Protein AF-A0A9X5FDQ2-F1 (afdb_monomer_lite)

Sequence (150 aa):
MSAEQPNRTVTPPPPRRVKPSTIRRDKRETTPAPVRDVEPVVTVPAPTELPAPTPSVASAEVVSTSAAPTKRSTGSKKQPITVQIDADVRERSRAAYEVARFREGVKSYGEFVEQALAREIARIEENYNHGEPLPRVTSSLPSGRPITRG

Foldseek 3Di:
DDDDDDDDDDDDDDDDDDDDDDDDDDDDDDDDDDDDDDDDDDDDDDDDDDDDDDDDDDPPPPPPPLPPPDPPDPDDDDDDDDDDDDPVVVVVLVVVCVVCCVVVVQPDSVSSVVVVVVVVQQVCCVVPVVSDHDDDDPDDDPDPDDPDDD

pLDDT: mean 71.86, std 18.82, range [43.88, 97.94]

InterPro domains:
  IPR040851 ParB-like, C-terminal [PF18064] (89-133)

Secondary structure (DSSP, 8-state):
---PPP----PPPPP--PPP-----------PPP---------------------------------------TT-----------HHHHHHHHHHHHHHHHHT----HHHHHHHHHHHHHHHHHHHHSTTSPPPPP-SPPPPPS-----

Radius of gyration: 31.09 Å; chains: 1; bounding box: 58×92×75 Å

Structure (mmCIF, N/CA/C/O backbone):
data_AF-A0A9X5FDQ2-F1
#
_entry.id   AF-A0A9X5FDQ2-F1
#
loop_
_atom_site.group_PDB
_atom_site.id
_atom_site.type_symbol
_atom_site.label_atom_id
_atom_site.label_alt_id
_atom_site.label_comp_id
_atom_site.label_asym_id
_atom_site.label_entity_id
_atom_site.label_seq_id
_atom_site.pdbx_PDB_ins_code
_atom_site.Cartn_x
_atom_site.Cartn_y
_atom_site.Cartn_z
_atom_site.occupancy
_atom_site.B_iso_or_equiv
_atom_site.auth_seq_id
_atom_site.auth_comp_id
_atom_site.auth_asym_id
_atom_site.auth_atom_id
_atom_site.pdbx_PDB_model_num
ATOM 1 N N . MET A 1 1 ? -8.433 39.862 43.302 1.00 47.38 1 MET A N 1
ATOM 2 C CA . MET A 1 1 ? -7.524 40.100 42.162 1.00 47.38 1 MET A CA 1
ATOM 3 C C . MET A 1 1 ? -8.119 39.405 40.949 1.00 47.38 1 MET A C 1
ATOM 5 O O . MET A 1 1 ? -8.000 38.194 40.832 1.00 47.38 1 MET A O 1
ATOM 9 N N . SER A 1 2 ? -8.864 40.153 40.135 1.00 55.09 2 SER A N 1
ATOM 10 C CA . SER A 1 2 ? -9.531 39.659 38.925 1.00 55.09 2 SER A CA 1
ATOM 11 C C . SER A 1 2 ? -8.532 39.637 37.771 1.00 55.09 2 SER A C 1
ATOM 13 O O . SER A 1 2 ? -7.904 40.657 37.502 1.00 55.09 2 SER A O 1
ATOM 15 N N . ALA A 1 3 ? -8.373 38.496 37.105 1.00 54.41 3 ALA A N 1
ATOM 16 C CA . ALA A 1 3 ? -7.627 38.411 35.855 1.00 54.41 3 ALA A CA 1
ATOM 17 C C . ALA A 1 3 ? -8.623 38.472 34.690 1.00 54.41 3 ALA A C 1
ATOM 19 O O . ALA A 1 3 ? -9.295 37.493 34.371 1.00 54.41 3 ALA A O 1
ATOM 20 N N . GLU A 1 4 ? -8.733 39.659 34.105 1.00 53.97 4 GLU A N 1
ATOM 21 C CA . GLU A 1 4 ? -9.433 39.941 32.857 1.00 53.97 4 GLU A CA 1
ATOM 22 C C . GLU A 1 4 ? -8.637 39.324 31.695 1.00 53.97 4 GLU A C 1
ATOM 24 O O . GLU A 1 4 ? -7.471 39.655 31.481 1.00 53.97 4 GLU A O 1
ATOM 29 N N . GLN A 1 5 ? -9.227 38.368 30.974 1.00 67.50 5 GLN A N 1
ATOM 30 C CA . GLN A 1 5 ? -8.644 37.839 29.739 1.00 67.50 5 GLN A CA 1
ATOM 31 C C . GLN A 1 5 ? -9.150 38.673 28.553 1.00 67.50 5 GLN A C 1
ATOM 33 O O . GLN A 1 5 ? -10.365 38.730 28.350 1.00 67.50 5 GLN A O 1
ATOM 38 N N . PRO A 1 6 ? -8.278 39.298 27.736 1.00 64.50 6 PRO A N 1
ATOM 39 C CA . PRO A 1 6 ? -8.731 40.042 26.573 1.00 64.50 6 PRO A CA 1
ATOM 40 C C . PRO A 1 6 ? -9.154 39.111 25.427 1.00 64.50 6 PRO A C 1
ATOM 42 O O . PRO A 1 6 ? -8.477 38.149 25.057 1.00 64.50 6 PRO A O 1
ATOM 45 N N . ASN A 1 7 ? -10.314 39.468 24.887 1.00 62.78 7 ASN A N 1
ATOM 46 C CA . ASN A 1 7 ? -11.047 38.935 23.746 1.00 62.78 7 ASN A CA 1
ATOM 47 C C . ASN A 1 7 ? -10.153 38.395 22.606 1.00 62.78 7 ASN A C 1
ATOM 49 O O . ASN A 1 7 ? -9.434 39.150 21.949 1.00 62.78 7 ASN A O 1
ATOM 53 N N . ARG A 1 8 ? -10.235 37.089 22.314 1.00 60.47 8 ARG A N 1
ATOM 54 C CA . ARG A 1 8 ? -9.647 36.507 21.097 1.00 60.47 8 ARG A CA 1
ATOM 55 C C . ARG A 1 8 ? -10.586 36.757 19.919 1.00 60.47 8 ARG A C 1
ATOM 57 O O . ARG A 1 8 ? -11.573 36.049 19.748 1.00 60.47 8 ARG A O 1
ATOM 64 N N . THR A 1 9 ? -10.252 37.741 19.091 1.00 61.00 9 THR A N 1
ATOM 65 C CA . THR A 1 9 ? -10.879 37.966 17.783 1.00 61.00 9 THR A CA 1
ATOM 66 C C . THR A 1 9 ? -10.677 36.735 16.896 1.00 61.00 9 THR A C 1
ATOM 68 O O . THR A 1 9 ? -9.565 36.454 16.451 1.00 61.00 9 THR A O 1
ATOM 71 N N . VAL A 1 10 ? -11.748 35.979 16.648 1.00 61.78 10 VAL A N 1
ATOM 72 C CA . VAL A 1 10 ? -11.747 34.851 15.708 1.00 61.78 10 VAL A CA 1
ATOM 73 C C . VAL A 1 10 ? -12.101 35.385 14.323 1.00 61.78 10 VAL A C 1
ATOM 75 O O . VAL A 1 10 ? -13.253 35.715 14.051 1.00 61.78 10 VAL A O 1
ATOM 78 N N . THR A 1 11 ? -11.109 35.478 13.440 1.00 67.81 11 THR A N 1
ATOM 79 C CA . THR A 1 11 ? -11.327 35.789 12.021 1.00 67.81 11 THR A CA 1
ATOM 80 C C . THR A 1 11 ? -12.020 34.601 11.341 1.00 67.81 11 THR A C 1
ATOM 82 O O . THR A 1 11 ? -11.481 33.490 11.392 1.00 67.81 11 THR A O 1
ATOM 85 N N . PRO A 1 12 ? -13.189 34.779 10.698 1.00 72.50 12 PRO A N 1
ATOM 86 C CA . PRO A 1 12 ? -13.852 33.686 9.999 1.00 72.50 12 PRO A CA 1
ATOM 87 C C . PRO A 1 12 ? -13.083 33.292 8.722 1.00 72.50 12 PRO A C 1
ATOM 89 O O . PRO A 1 12 ? -12.514 34.156 8.048 1.00 72.50 12 PRO A O 1
ATOM 92 N N . PRO A 1 13 ? -13.059 31.995 8.359 1.00 68.50 13 PRO A N 1
ATOM 93 C CA . PRO A 1 13 ? -12.433 31.538 7.124 1.00 68.50 13 PRO A CA 1
ATOM 94 C C . PRO A 1 13 ? -13.205 32.029 5.883 1.00 68.50 13 PRO A C 1
ATOM 96 O O . PRO A 1 13 ? -14.426 32.197 5.940 1.00 68.50 13 PRO A O 1
ATOM 99 N N . PRO A 1 14 ? -12.523 32.231 4.740 1.00 69.19 14 PRO A N 1
ATOM 100 C CA . PRO A 1 14 ? -13.163 32.703 3.516 1.00 69.19 14 PRO A CA 1
ATOM 101 C C . PRO A 1 14 ? -14.120 31.652 2.919 1.00 69.19 14 PRO A C 1
ATOM 103 O O . PRO A 1 14 ? -13.898 30.446 3.079 1.00 69.19 14 PRO A O 1
ATOM 106 N N . PRO A 1 15 ? -15.162 32.075 2.177 1.00 69.69 15 PRO A N 1
ATOM 107 C CA . PRO A 1 15 ? -16.115 31.155 1.571 1.00 69.69 15 PRO A CA 1
ATOM 108 C C . PRO A 1 15 ? -15.469 30.310 0.464 1.00 69.69 15 PRO A C 1
ATOM 110 O O . PRO A 1 15 ? -14.730 30.798 -0.396 1.00 69.69 15 PRO A O 1
ATOM 113 N N . ARG A 1 16 ? -15.784 29.011 0.464 1.00 62.22 16 ARG A N 1
ATOM 114 C CA . ARG A 1 16 ? -15.309 28.047 -0.536 1.00 62.22 16 ARG A CA 1
ATOM 115 C C . ARG A 1 16 ? -16.028 28.270 -1.870 1.00 62.22 16 ARG A C 1
ATOM 117 O O . ARG A 1 16 ? -17.230 28.046 -1.984 1.00 62.22 16 ARG A O 1
ATOM 124 N N . ARG A 1 17 ? -15.278 28.659 -2.902 1.00 58.62 17 ARG A N 1
ATOM 125 C CA . ARG A 1 17 ? -15.772 28.791 -4.280 1.00 58.62 17 ARG A CA 1
ATOM 126 C C . ARG A 1 17 ? -15.985 27.404 -4.898 1.00 58.62 17 ARG A C 1
ATOM 128 O O . ARG A 1 17 ? -15.024 26.746 -5.291 1.00 58.62 17 ARG A O 1
ATOM 135 N N . VAL A 1 18 ? -17.233 26.951 -4.988 1.00 60.47 18 VAL A N 1
ATOM 136 C CA . VAL A 1 18 ? -17.615 25.752 -5.754 1.00 60.47 18 VAL A CA 1
ATOM 137 C C . VAL A 1 18 ? -17.695 26.099 -7.242 1.00 60.47 18 VAL A C 1
ATOM 139 O O . VAL A 1 18 ? -18.386 27.037 -7.631 1.00 60.47 18 VAL A O 1
ATOM 142 N N . LYS A 1 19 ? -16.958 25.363 -8.083 1.00 59.41 19 LYS A N 1
ATOM 143 C CA . LYS A 1 19 ? -17.095 25.429 -9.547 1.00 59.41 19 LYS A CA 1
ATOM 144 C C . LYS A 1 19 ? -18.261 24.520 -9.974 1.00 59.41 19 LYS A C 1
ATOM 146 O O . LYS A 1 19 ? -18.361 23.422 -9.427 1.00 59.41 19 LYS A O 1
ATOM 151 N N . PRO A 1 20 ? -19.118 24.927 -10.927 1.00 52.66 20 PRO A N 1
ATOM 152 C CA . PRO A 1 20 ? -20.199 24.076 -11.412 1.00 52.66 20 PRO A CA 1
ATOM 153 C C . PRO A 1 20 ? -19.644 22.878 -12.195 1.00 52.66 20 PRO A C 1
ATOM 155 O O . PRO A 1 20 ? -18.782 23.031 -13.060 1.00 52.66 20 PRO A O 1
ATOM 158 N N . SER A 1 21 ? -20.142 21.686 -11.865 1.00 50.84 21 SER A N 1
ATOM 159 C CA . SER A 1 21 ? -19.858 20.439 -12.577 1.00 50.84 21 SER A CA 1
ATOM 160 C C . SER A 1 21 ? -20.669 20.400 -13.872 1.00 50.84 21 SER A C 1
ATOM 162 O O . SER A 1 21 ? -21.899 20.366 -13.841 1.00 50.84 21 SER A O 1
ATOM 164 N N . THR A 1 22 ? -19.993 20.421 -15.016 1.00 53.69 22 THR A N 1
ATOM 165 C CA . THR A 1 22 ? -20.603 20.179 -16.325 1.00 53.69 22 THR A CA 1
ATOM 166 C C . THR A 1 22 ? -20.736 18.674 -16.545 1.00 53.69 22 THR A C 1
ATOM 168 O O . THR A 1 22 ? -19.839 18.010 -17.059 1.00 53.69 22 THR A O 1
ATOM 171 N N . ILE A 1 23 ? -21.881 18.120 -16.145 1.00 55.88 23 ILE A N 1
ATOM 172 C CA . ILE A 1 23 ? -22.271 16.746 -16.476 1.00 55.88 23 ILE A CA 1
ATOM 173 C C . ILE A 1 23 ? -22.519 16.679 -17.991 1.00 55.88 23 ILE A C 1
ATOM 175 O O . ILE A 1 23 ? -23.523 17.196 -18.481 1.00 55.88 23 ILE A O 1
ATOM 179 N N . ARG A 1 24 ? -21.609 16.041 -18.738 1.00 53.00 24 ARG A N 1
ATOM 180 C CA . ARG A 1 24 ? -21.871 15.591 -20.114 1.00 53.00 24 ARG A CA 1
ATOM 181 C C . ARG A 1 24 ? -22.640 14.275 -20.058 1.00 53.00 24 ARG A C 1
ATOM 183 O O . ARG A 1 24 ? -22.163 13.295 -19.495 1.00 53.00 24 ARG A O 1
ATOM 190 N N . ARG A 1 25 ? -23.848 14.288 -20.617 1.00 57.38 25 ARG A N 1
ATOM 191 C CA . ARG A 1 25 ? -24.742 13.140 -20.762 1.00 57.38 25 ARG A CA 1
ATOM 192 C C . ARG A 1 25 ? -24.752 12.765 -22.248 1.00 57.38 25 ARG A C 1
ATOM 194 O O . ARG A 1 25 ? -25.507 13.344 -23.013 1.00 57.38 25 ARG A O 1
ATOM 201 N N . ASP A 1 26 ? -23.916 11.807 -22.618 1.00 52.78 26 ASP A N 1
ATOM 202 C CA . ASP A 1 26 ? -23.882 11.132 -23.921 1.00 52.78 26 ASP A CA 1
ATOM 203 C C . ASP A 1 26 ? -23.768 9.629 -23.631 1.00 52.78 26 ASP A C 1
ATOM 205 O O . ASP A 1 26 ? -23.054 9.250 -22.709 1.00 52.78 26 ASP A O 1
ATOM 209 N N . LYS A 1 27 ? -24.375 8.675 -24.327 1.00 51.81 27 LYS A N 1
ATOM 210 C CA . LYS A 1 27 ? -25.526 8.582 -25.229 1.00 51.81 27 LYS A CA 1
ATOM 211 C C . LYS A 1 27 ? -25.742 7.057 -25.308 1.00 51.81 27 LYS A C 1
ATOM 213 O O . LYS A 1 27 ? -24.774 6.318 -25.464 1.00 51.81 27 LYS A O 1
ATOM 218 N N . ARG A 1 28 ? -26.961 6.559 -25.082 1.00 52.69 28 ARG A N 1
ATOM 219 C CA . ARG A 1 28 ? -27.301 5.129 -25.232 1.00 52.69 28 ARG A CA 1
ATOM 220 C C . ARG A 1 28 ? -27.462 4.812 -26.725 1.00 52.69 28 ARG A C 1
ATOM 222 O O . ARG A 1 28 ? -28.321 5.417 -27.355 1.00 52.69 28 ARG A O 1
ATOM 229 N N . GLU A 1 29 ? -26.733 3.821 -27.224 1.00 51.81 29 GLU A N 1
ATOM 230 C CA . GLU A 1 29 ? -27.051 3.010 -28.416 1.00 51.81 29 GLU A CA 1
ATOM 231 C C . GLU A 1 29 ? -27.012 1.548 -27.929 1.00 51.81 29 GLU A C 1
ATOM 233 O O .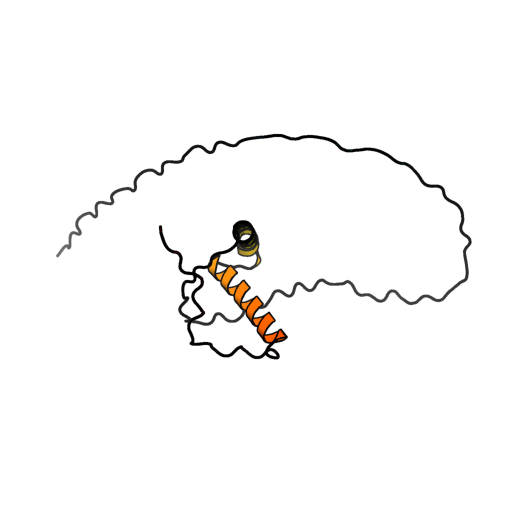 GLU A 1 29 ? -26.029 1.137 -27.323 1.00 51.81 29 GLU A O 1
ATOM 238 N N . THR A 1 30 ? -28.128 0.822 -27.795 1.00 43.88 30 THR A N 1
ATOM 239 C CA . THR A 1 30 ? -28.996 0.187 -28.812 1.00 43.88 30 THR A CA 1
ATOM 240 C C . THR A 1 30 ? -28.264 -0.857 -29.656 1.00 43.88 30 THR A C 1
ATOM 242 O O . THR A 1 30 ? -27.576 -0.506 -30.606 1.00 43.88 30 THR A O 1
ATOM 245 N N . THR A 1 31 ? -28.459 -2.147 -29.335 1.00 54.06 31 THR A N 1
ATOM 246 C CA . THR A 1 31 ? -29.165 -3.154 -30.174 1.00 54.06 31 THR A CA 1
ATOM 247 C C . THR A 1 31 ? -29.014 -4.563 -29.560 1.00 54.06 31 THR A C 1
ATOM 249 O O . THR A 1 31 ? -27.884 -5.003 -29.361 1.00 54.06 31 THR A O 1
ATOM 252 N N . PRO A 1 32 ? -30.106 -5.307 -29.282 1.00 51.91 32 PRO A N 1
ATOM 253 C CA . PRO A 1 32 ? -30.068 -6.754 -29.067 1.00 51.91 32 PRO A CA 1
ATOM 254 C C . PRO A 1 32 ? -30.338 -7.510 -30.383 1.00 51.91 32 PRO A C 1
ATOM 256 O O . PRO A 1 32 ? -31.277 -7.184 -31.107 1.00 51.91 32 PRO A O 1
ATOM 259 N N . ALA A 1 33 ? -29.533 -8.529 -30.690 1.00 52.22 33 ALA A N 1
ATOM 260 C CA . ALA A 1 33 ? -29.790 -9.454 -31.797 1.00 52.22 33 ALA A CA 1
ATOM 261 C C . ALA A 1 33 ? -30.711 -10.611 -31.337 1.00 52.22 33 ALA A C 1
ATOM 263 O O . ALA A 1 33 ? -30.481 -11.142 -30.247 1.00 52.22 33 ALA A O 1
ATOM 264 N N . PRO A 1 34 ? -31.730 -11.016 -32.124 1.00 55.09 34 PRO A N 1
ATOM 265 C CA . PRO A 1 34 ? -32.627 -12.120 -31.781 1.00 55.09 34 PRO A CA 1
ATOM 266 C C . PRO A 1 34 ? -32.333 -13.443 -32.530 1.00 55.09 34 PRO A C 1
ATOM 268 O O . PRO A 1 34 ? -31.686 -13.450 -33.574 1.00 55.09 34 PRO A O 1
ATOM 271 N N . VAL A 1 35 ? -32.948 -14.507 -31.984 1.00 51.53 35 VAL A N 1
ATOM 272 C CA . VAL A 1 35 ? -33.390 -15.822 -32.527 1.00 51.53 35 VAL A CA 1
ATOM 273 C C . VAL A 1 35 ? -32.400 -16.925 -32.940 1.00 51.53 35 VAL A C 1
ATOM 275 O O . VAL A 1 35 ? -31.609 -16.770 -33.866 1.00 51.53 35 VAL A O 1
ATOM 278 N N . ARG A 1 36 ? -32.596 -18.109 -32.320 1.00 52.28 36 ARG A N 1
ATOM 279 C CA . ARG A 1 36 ? -32.900 -19.428 -32.946 1.00 52.28 36 ARG A CA 1
ATOM 280 C C . ARG A 1 36 ? -33.047 -20.494 -31.839 1.00 52.28 36 ARG A C 1
ATOM 282 O O . ARG A 1 36 ? -32.092 -20.732 -31.113 1.00 52.28 36 ARG A O 1
ATOM 289 N N . ASP A 1 37 ? -34.261 -20.878 -31.441 1.00 47.41 37 ASP A N 1
ATOM 290 C CA . ASP A 1 37 ? -35.154 -21.931 -31.986 1.00 47.41 37 ASP A CA 1
ATOM 291 C C . ASP A 1 37 ? -34.693 -23.391 -31.749 1.00 47.41 37 ASP A C 1
ATOM 293 O O . ASP A 1 37 ? -33.795 -23.889 -32.417 1.00 47.41 37 ASP A O 1
ATOM 297 N N . VAL A 1 38 ? -35.366 -23.999 -30.757 1.00 49.75 38 VAL A N 1
ATOM 298 C CA . VAL A 1 38 ? -35.961 -25.353 -30.600 1.00 49.75 38 VAL A CA 1
ATOM 299 C C . VAL A 1 38 ? -35.237 -26.645 -31.033 1.00 49.75 38 VAL A C 1
ATOM 301 O O . VAL A 1 38 ? -34.775 -26.810 -32.156 1.00 49.75 38 VAL A O 1
ATOM 304 N N . GLU A 1 39 ? -35.282 -27.601 -30.095 1.00 54.31 39 GLU A N 1
ATOM 305 C CA . GLU A 1 39 ? -34.887 -29.021 -30.125 1.00 54.31 39 GLU A CA 1
ATOM 306 C C . GLU A 1 39 ? -35.625 -29.886 -31.172 1.00 54.31 39 GLU A C 1
ATOM 308 O O . GLU A 1 39 ? -36.679 -29.497 -31.684 1.00 54.31 39 GLU A O 1
ATOM 313 N N . PRO A 1 40 ? -35.163 -31.138 -31.382 1.00 58.16 40 PRO A N 1
ATOM 314 C CA . PRO A 1 40 ? -36.097 -32.228 -31.084 1.00 58.16 40 PRO A CA 1
ATOM 315 C C . PRO A 1 40 ? -35.530 -33.418 -30.279 1.00 58.16 40 PRO A C 1
ATOM 317 O O . PRO A 1 40 ? -34.394 -33.858 -30.440 1.00 58.16 40 PRO A O 1
ATOM 320 N N . VAL A 1 41 ? -36.442 -33.928 -29.447 1.00 52.78 41 VAL A N 1
ATOM 321 C CA . VAL A 1 41 ? -36.529 -35.172 -28.652 1.00 52.78 41 VAL A CA 1
ATOM 322 C C . VAL A 1 41 ? -36.269 -36.469 -29.444 1.00 52.78 41 VAL A C 1
ATOM 324 O O . VAL A 1 41 ? -36.417 -36.459 -30.662 1.00 52.78 41 VAL A O 1
ATOM 327 N N . VAL A 1 42 ? -35.982 -37.568 -28.701 1.00 52.03 42 VAL A N 1
ATOM 328 C CA . VAL A 1 42 ? -36.180 -39.039 -28.944 1.00 52.03 42 VAL A CA 1
ATOM 329 C C . VAL A 1 42 ? -34.873 -39.776 -28.549 1.00 52.03 42 VAL A C 1
ATOM 331 O O . VAL A 1 42 ? -33.828 -39.448 -29.085 1.00 52.03 42 VAL A O 1
ATOM 334 N N .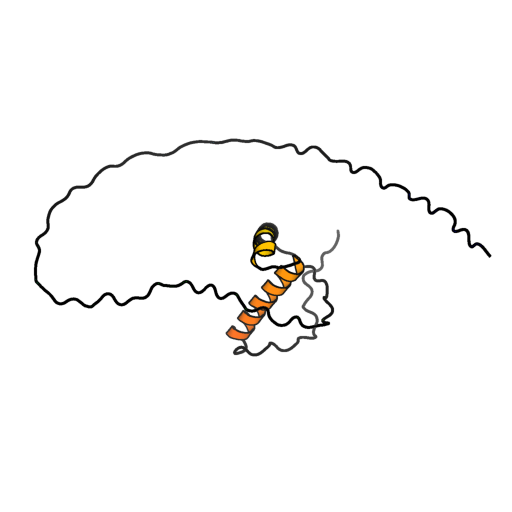 THR A 1 43 ? -34.753 -40.772 -27.657 1.00 48.09 43 THR A N 1
ATOM 335 C CA . THR A 1 43 ? -35.672 -41.632 -26.889 1.00 48.09 43 THR A CA 1
ATOM 336 C C . THR A 1 43 ? -34.878 -42.372 -25.792 1.00 48.09 43 THR A C 1
ATOM 338 O O . THR A 1 43 ? -33.710 -42.704 -25.979 1.00 48.09 43 THR A O 1
ATOM 341 N N . VAL A 1 44 ? -35.529 -42.647 -24.657 1.00 57.81 44 VAL A N 1
ATOM 342 C CA . VAL A 1 44 ? -35.052 -43.459 -23.516 1.00 57.81 44 VAL A CA 1
ATOM 343 C C . VAL A 1 44 ? -35.312 -44.953 -23.792 1.00 57.81 44 VAL A C 1
ATOM 345 O O . VAL A 1 44 ? -36.332 -45.275 -24.402 1.00 57.81 44 VAL A O 1
ATOM 348 N N . PRO A 1 45 ? -34.480 -45.881 -23.283 1.00 53.69 45 PRO A N 1
ATOM 349 C CA . PRO A 1 45 ? -35.073 -46.855 -22.361 1.00 53.69 45 PRO A CA 1
ATOM 350 C C . PRO A 1 45 ? -34.237 -47.076 -21.087 1.00 53.69 45 PRO A C 1
ATOM 352 O O . PRO A 1 45 ? -33.024 -47.260 -21.120 1.00 53.69 45 PRO A O 1
ATOM 355 N N . ALA A 1 46 ? -34.942 -47.064 -19.956 1.00 51.53 46 ALA A N 1
ATOM 356 C CA . ALA A 1 46 ? -34.547 -47.618 -18.658 1.00 51.53 46 ALA A CA 1
ATOM 357 C C . ALA A 1 46 ? -35.043 -49.089 -18.572 1.00 51.53 46 ALA A C 1
ATOM 359 O O . ALA A 1 46 ? -35.765 -49.492 -19.488 1.00 51.53 46 ALA A O 1
ATOM 360 N N . PRO A 1 47 ? -34.821 -49.888 -17.500 1.00 56.03 47 PRO A N 1
ATOM 361 C CA . PRO A 1 47 ? -33.958 -49.730 -16.320 1.00 56.03 47 PRO A CA 1
ATOM 362 C C . PRO A 1 47 ? -33.077 -50.983 -16.030 1.00 56.03 47 PRO A C 1
ATOM 364 O O . PRO A 1 47 ? -33.386 -52.104 -16.426 1.00 56.03 47 PRO A O 1
ATOM 367 N N . THR A 1 48 ? -32.004 -50.846 -15.250 1.00 51.91 48 THR A N 1
ATOM 368 C CA . THR A 1 48 ? -31.470 -51.963 -14.444 1.00 51.91 48 THR A CA 1
ATOM 369 C C . THR A 1 48 ? -31.151 -51.437 -13.051 1.00 51.91 48 THR A C 1
ATOM 371 O O . THR A 1 48 ? -30.633 -50.336 -12.879 1.00 51.91 48 THR A O 1
ATOM 374 N N . GLU A 1 49 ? -31.596 -52.208 -12.075 1.00 52.12 49 GLU A N 1
ATOM 375 C CA . GLU A 1 49 ? -31.922 -51.847 -10.704 1.00 52.12 49 GLU A CA 1
ATOM 376 C C . GLU A 1 49 ? -30.735 -52.073 -9.741 1.00 52.12 49 GLU A C 1
ATOM 378 O O . GLU A 1 49 ? -30.208 -53.177 -9.693 1.00 52.12 49 GLU A O 1
ATOM 383 N N . LEU A 1 50 ? -30.388 -51.016 -8.980 1.00 53.56 50 LEU A N 1
ATOM 384 C CA . LEU A 1 50 ? -29.748 -50.926 -7.639 1.00 53.56 50 LEU A CA 1
ATOM 385 C C . LEU A 1 50 ? -28.359 -51.575 -7.349 1.00 53.56 50 LEU A C 1
ATOM 387 O O . LEU A 1 50 ? -28.000 -52.572 -7.962 1.00 53.56 50 LEU A O 1
ATOM 391 N N . PRO A 1 51 ? -27.557 -51.049 -6.378 1.00 52.81 51 PRO A N 1
ATOM 392 C CA . PRO A 1 51 ? -27.961 -50.257 -5.209 1.00 52.81 51 PRO A CA 1
ATOM 393 C C . PRO A 1 51 ? -27.349 -48.851 -5.089 1.00 52.81 51 PRO A C 1
ATOM 395 O O . PRO A 1 51 ? -26.294 -48.523 -5.626 1.00 52.81 51 PRO A O 1
ATOM 398 N N . ALA A 1 52 ? -28.058 -48.023 -4.323 1.00 61.31 52 ALA A N 1
ATOM 399 C CA . ALA A 1 52 ? -27.711 -46.657 -3.968 1.00 61.31 52 ALA A CA 1
ATOM 400 C C . ALA A 1 52 ? -26.433 -46.561 -3.114 1.00 61.31 52 ALA A C 1
ATOM 402 O O . ALA A 1 52 ? -26.356 -47.207 -2.067 1.00 61.31 52 ALA A O 1
ATOM 403 N N . PRO A 1 53 ? -25.500 -45.652 -3.442 1.00 55.72 53 PRO A N 1
ATOM 404 C CA . PRO A 1 53 ? -24.717 -44.970 -2.434 1.00 55.72 53 PRO A CA 1
ATOM 405 C C . PRO A 1 53 ? -25.486 -43.727 -1.962 1.00 55.72 53 PRO A C 1
ATOM 407 O O . PRO A 1 53 ? -25.795 -42.806 -2.715 1.00 55.72 53 PRO A O 1
ATOM 410 N N . THR A 1 54 ? -25.822 -43.770 -0.680 1.00 57.66 54 THR A N 1
ATOM 411 C CA . THR A 1 54 ? -26.223 -42.685 0.224 1.00 57.66 54 THR A CA 1
ATOM 412 C C . THR A 1 54 ? -25.757 -41.269 -0.171 1.00 57.66 54 THR A C 1
ATOM 414 O O . THR A 1 54 ? -24.587 -41.100 -0.523 1.00 57.66 54 THR A O 1
ATOM 417 N N . PRO A 1 55 ? -26.598 -40.224 -0.001 1.00 53.62 55 PRO A N 1
ATOM 418 C CA . PRO A 1 55 ? -26.169 -38.834 -0.127 1.00 53.62 55 PRO A CA 1
ATOM 419 C C . PRO A 1 55 ? -25.225 -38.475 1.030 1.00 53.62 55 PRO A C 1
ATOM 421 O O . PRO A 1 55 ? -25.659 -38.162 2.139 1.00 53.62 55 PRO A O 1
ATOM 424 N N . SER A 1 56 ? -23.917 -38.538 0.777 1.00 54.72 56 SER A N 1
ATOM 425 C CA . SER A 1 56 ? -22.913 -38.023 1.704 1.00 54.72 56 SER A CA 1
ATOM 426 C C . SER A 1 56 ? -22.872 -36.505 1.597 1.00 54.72 56 SER A C 1
ATOM 428 O O . SER A 1 56 ? -22.325 -35.928 0.661 1.00 54.72 56 SER A O 1
ATOM 430 N N . VAL A 1 57 ? -23.499 -35.892 2.591 1.00 56.00 57 VAL A N 1
ATOM 431 C CA . VAL A 1 57 ? -23.416 -34.494 2.999 1.00 56.00 57 VAL A CA 1
ATOM 432 C C . VAL A 1 57 ? -22.009 -33.924 2.801 1.00 56.00 57 VAL A C 1
ATOM 434 O O . VAL A 1 57 ? -21.050 -34.430 3.374 1.00 56.00 57 VAL A O 1
ATOM 437 N N . ALA A 1 58 ? -21.908 -32.821 2.067 1.00 52.81 58 ALA A N 1
ATOM 438 C CA . ALA A 1 58 ? -20.944 -31.765 2.355 1.00 52.81 58 ALA A CA 1
ATOM 439 C C . ALA A 1 58 ? -21.443 -30.487 1.683 1.00 52.81 58 ALA A C 1
ATOM 441 O O . ALA A 1 58 ? -21.058 -30.129 0.572 1.00 52.81 58 ALA A O 1
ATOM 442 N N . SER A 1 59 ? -22.361 -29.827 2.387 1.00 51.00 59 SER A N 1
ATOM 443 C CA . SER A 1 59 ? -22.583 -28.396 2.251 1.00 51.00 59 SER A CA 1
ATOM 444 C C . SER A 1 59 ? -21.203 -27.738 2.284 1.00 51.00 59 SER A C 1
ATOM 446 O O . SER A 1 59 ? -20.515 -27.809 3.302 1.00 51.00 59 SER A O 1
ATOM 448 N N .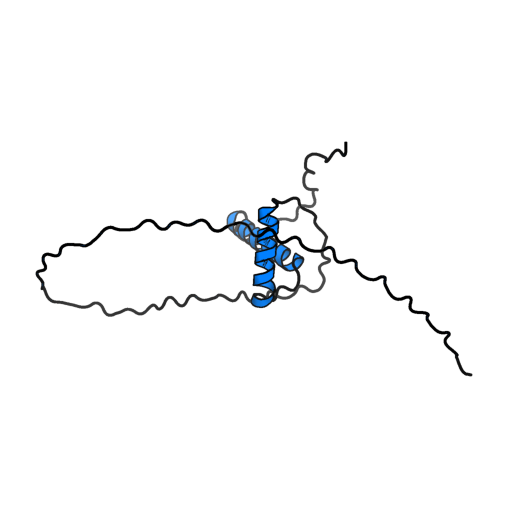 ALA A 1 60 ? -20.753 -27.190 1.156 1.00 53.44 60 ALA A N 1
ATOM 449 C CA . ALA A 1 60 ? -19.565 -26.355 1.118 1.00 53.44 60 ALA A CA 1
ATOM 450 C C . ALA A 1 60 ? -19.926 -25.048 1.827 1.00 53.44 60 ALA A C 1
ATOM 452 O O . ALA A 1 60 ? -20.292 -24.046 1.214 1.00 53.44 60 ALA A O 1
ATOM 453 N N . GLU A 1 61 ? -19.891 -25.109 3.154 1.00 52.72 61 GLU A N 1
ATOM 454 C CA . GLU A 1 61 ? -19.827 -23.959 4.025 1.00 52.72 61 GLU A CA 1
ATOM 455 C C . GLU A 1 61 ? -18.548 -23.227 3.622 1.00 52.72 61 GLU A C 1
ATOM 457 O O . GLU A 1 61 ? -17.431 -23.641 3.929 1.00 52.72 61 GLU A O 1
ATOM 462 N N . VAL A 1 62 ? -18.711 -22.184 2.808 1.00 49.28 62 VAL A N 1
ATOM 463 C CA . VAL A 1 62 ? -17.672 -21.194 2.553 1.00 49.28 62 VAL A CA 1
ATOM 464 C C . VAL A 1 62 ? -17.366 -20.553 3.894 1.00 49.28 62 VAL A C 1
ATOM 466 O O . VAL A 1 62 ? -18.001 -19.584 4.311 1.00 49.28 62 VAL A O 1
ATOM 469 N N . VAL A 1 63 ? -16.408 -21.159 4.590 1.00 44.31 63 VAL A N 1
ATOM 470 C CA . VAL A 1 63 ? -15.795 -20.638 5.798 1.00 44.31 63 VAL A CA 1
ATOM 471 C C . VAL A 1 63 ? -15.188 -19.301 5.401 1.00 44.31 63 VAL A C 1
ATOM 473 O O . VAL A 1 63 ? -14.089 -19.219 4.860 1.00 44.31 63 VAL A O 1
ATOM 476 N N . SER A 1 64 ? -15.950 -18.233 5.624 1.00 52.88 64 SER A N 1
ATOM 477 C CA . SER A 1 64 ? -15.407 -16.891 5.718 1.00 52.88 64 SER A CA 1
ATOM 478 C C . SER A 1 64 ? -14.504 -16.904 6.939 1.00 52.88 64 SER A C 1
ATOM 480 O O . SER A 1 64 ? -14.942 -16.651 8.060 1.00 52.88 64 SER A O 1
ATOM 482 N N . THR A 1 65 ? -13.241 -17.265 6.733 1.00 47.69 65 THR A N 1
ATOM 483 C CA . THR A 1 65 ? -12.170 -17.027 7.687 1.00 47.69 65 THR A CA 1
ATOM 484 C C . THR A 1 65 ? -12.035 -15.518 7.822 1.00 47.69 65 THR A C 1
ATOM 486 O O . THR A 1 65 ? -11.267 -14.851 7.134 1.00 47.69 65 THR A O 1
ATOM 489 N N . SER A 1 66 ? -12.850 -14.964 8.720 1.00 51.00 66 SER A N 1
ATOM 490 C CA . SER A 1 66 ? -12.634 -13.666 9.331 1.00 51.00 66 SER A CA 1
ATOM 491 C C . SER A 1 66 ? -11.248 -13.717 9.961 1.00 51.00 66 SER A C 1
ATOM 493 O O . SER A 1 66 ? -11.079 -14.251 11.058 1.00 51.00 66 SER A O 1
ATOM 495 N N . ALA A 1 67 ? -10.250 -13.226 9.227 1.00 54.69 67 ALA A N 1
ATOM 496 C CA . ALA A 1 67 ? -8.887 -13.098 9.703 1.00 54.69 67 ALA A CA 1
ATOM 497 C C . ALA A 1 67 ? -8.921 -12.390 11.063 1.00 54.69 67 ALA A C 1
ATOM 499 O O . ALA A 1 67 ? -9.429 -11.274 11.195 1.00 54.69 67 ALA A O 1
ATOM 500 N N . ALA A 1 68 ? -8.452 -13.097 12.089 1.00 46.75 68 ALA A N 1
ATOM 501 C CA . ALA A 1 68 ? -8.412 -12.605 13.452 1.00 46.75 68 ALA A CA 1
ATOM 502 C C . ALA A 1 68 ? -7.633 -11.276 13.515 1.00 46.75 68 ALA A C 1
ATOM 504 O O . ALA A 1 68 ? -6.652 -11.103 12.787 1.00 46.75 68 ALA A O 1
ATOM 505 N N . PRO A 1 69 ? -8.030 -10.330 14.384 1.00 48.16 69 PRO A N 1
ATOM 506 C CA . PRO A 1 69 ? -7.345 -9.055 14.503 1.00 48.16 69 PRO A CA 1
ATOM 507 C C . PRO A 1 69 ? -5.956 -9.294 15.101 1.00 48.16 69 PRO A C 1
ATOM 509 O O . PRO A 1 69 ? -5.807 -9.494 16.308 1.00 48.16 69 PRO A O 1
ATOM 512 N N . THR A 1 70 ? -4.927 -9.277 14.255 1.00 54.00 70 THR A N 1
ATOM 513 C CA . THR A 1 70 ? -3.531 -9.333 14.688 1.00 54.00 70 THR A CA 1
ATOM 514 C C . THR A 1 70 ? -3.292 -8.218 15.705 1.00 54.00 70 THR A C 1
ATOM 516 O O . THR A 1 70 ? -3.635 -7.055 15.469 1.00 54.00 70 THR A O 1
ATOM 519 N N . LYS A 1 71 ? -2.759 -8.593 16.876 1.00 48.44 71 LYS A N 1
ATOM 520 C CA . LYS A 1 71 ? -2.439 -7.693 17.992 1.00 48.44 71 LYS A CA 1
ATOM 521 C C . LYS A 1 71 ? -1.807 -6.401 17.468 1.00 48.44 71 LYS A C 1
ATOM 523 O O . LYS A 1 71 ? -0.752 -6.433 16.841 1.00 48.44 71 LYS A O 1
ATOM 528 N N . ARG A 1 72 ? -2.452 -5.266 17.759 1.00 49.12 72 ARG A N 1
ATOM 529 C CA . ARG A 1 72 ? -1.925 -3.921 17.492 1.00 49.12 72 ARG A CA 1
ATOM 530 C C . ARG A 1 72 ? -0.573 -3.780 18.192 1.00 49.12 72 ARG A C 1
ATOM 532 O O . ARG A 1 72 ? -0.529 -3.646 19.412 1.00 49.12 72 ARG A O 1
ATOM 539 N N . SER A 1 73 ? 0.513 -3.820 17.426 1.00 54.31 73 SER A N 1
ATOM 540 C CA . SER A 1 73 ? 1.844 -3.483 17.914 1.00 54.31 73 SER A CA 1
ATOM 541 C C . SER A 1 73 ? 1.839 -2.016 18.348 1.00 54.31 73 SER A C 1
ATOM 543 O O . SER A 1 73 ? 1.632 -1.085 17.568 1.00 54.31 73 SER A O 1
ATOM 545 N N . THR A 1 74 ? 1.991 -1.794 19.647 1.00 49.88 74 THR A N 1
ATOM 546 C CA . THR A 1 74 ? 2.091 -0.461 20.229 1.00 49.88 74 THR A CA 1
ATOM 547 C C . THR A 1 74 ? 3.475 0.109 19.922 1.00 49.88 74 THR A C 1
ATOM 549 O O . THR A 1 74 ? 4.457 -0.315 20.522 1.00 49.88 74 THR A O 1
ATOM 552 N N . GLY A 1 75 ? 3.555 1.084 19.009 1.00 56.06 75 GLY A N 1
ATOM 553 C CA . GLY A 1 75 ? 4.658 2.056 18.997 1.00 56.06 75 GLY A CA 1
ATOM 554 C C . GLY A 1 75 ? 5.603 2.077 17.791 1.00 56.06 75 GLY A C 1
ATOM 555 O O . GLY A 1 75 ? 6.636 2.739 17.865 1.00 56.06 75 GLY A O 1
ATOM 556 N N . SER A 1 76 ? 5.294 1.421 16.671 1.00 66.44 76 SER A N 1
ATOM 557 C CA . SER A 1 76 ? 6.117 1.567 15.461 1.00 66.44 76 SER A CA 1
ATOM 558 C C . SER A 1 76 ? 5.846 2.915 14.776 1.00 66.44 76 SER A C 1
ATOM 560 O O . SER A 1 76 ? 4.719 3.208 14.374 1.00 66.44 76 SER A O 1
ATOM 562 N N . LYS A 1 77 ? 6.877 3.762 14.642 1.00 80.38 77 LYS A N 1
ATOM 563 C CA . LYS A 1 77 ? 6.782 5.042 13.918 1.00 80.38 77 LYS A CA 1
ATOM 564 C C . LYS A 1 77 ? 6.546 4.770 12.429 1.00 80.38 77 LYS A C 1
ATOM 566 O O . LYS A 1 77 ? 7.438 4.248 11.761 1.00 80.38 77 LYS A O 1
ATOM 571 N N . LYS A 1 78 ? 5.382 5.160 11.901 1.00 84.25 78 LYS A N 1
ATOM 572 C CA . LYS A 1 78 ? 5.085 5.066 10.463 1.00 84.25 78 LYS A CA 1
ATOM 573 C C . LYS A 1 78 ? 6.023 5.982 9.670 1.00 84.25 78 LYS A C 1
ATOM 575 O O . LYS A 1 78 ? 6.198 7.140 10.046 1.00 84.25 78 LYS A O 1
ATOM 580 N N . GLN A 1 79 ? 6.608 5.469 8.590 1.00 88.00 79 GLN A N 1
ATOM 581 C CA . GLN A 1 79 ? 7.429 6.247 7.658 1.00 88.00 79 GLN A CA 1
ATOM 582 C C . GLN A 1 79 ? 6.628 6.528 6.379 1.00 88.00 79 GLN A C 1
ATOM 584 O O . GLN A 1 79 ? 5.985 5.608 5.867 1.00 88.00 79 GLN A O 1
ATOM 589 N N . PRO A 1 80 ? 6.622 7.768 5.857 1.00 88.75 80 PRO A N 1
ATOM 590 C CA . PRO A 1 80 ? 5.942 8.068 4.605 1.00 88.75 80 PRO A CA 1
ATOM 591 C C . PRO A 1 80 ? 6.716 7.476 3.422 1.00 88.75 80 PRO A C 1
ATOM 593 O O . PRO A 1 80 ? 7.930 7.639 3.321 1.00 88.75 80 PRO A O 1
ATOM 596 N N . ILE A 1 81 ? 5.997 6.842 2.495 1.00 88.62 81 ILE A N 1
ATOM 597 C CA . ILE A 1 81 ? 6.537 6.385 1.210 1.00 88.62 81 ILE A CA 1
ATOM 598 C C . ILE A 1 81 ? 5.754 7.035 0.069 1.00 88.62 81 ILE A C 1
ATOM 600 O O . ILE A 1 81 ? 4.539 7.210 0.163 1.00 88.62 81 ILE A O 1
ATOM 604 N N . THR A 1 82 ? 6.446 7.410 -1.008 1.00 90.88 82 THR A N 1
ATOM 605 C CA . THR A 1 82 ? 5.825 7.901 -2.247 1.00 90.88 82 THR A CA 1
ATOM 606 C C . THR A 1 82 ? 6.253 6.996 -3.390 1.00 90.88 82 THR A C 1
ATOM 608 O O . THR A 1 82 ? 7.446 6.794 -3.597 1.00 90.88 82 THR A O 1
ATOM 611 N N . VAL A 1 83 ? 5.283 6.455 -4.126 1.00 89.88 83 VAL A N 1
ATOM 612 C CA . VAL A 1 83 ? 5.506 5.535 -5.248 1.00 89.88 83 VAL A CA 1
ATOM 613 C C . VAL A 1 83 ? 4.719 5.997 -6.470 1.00 89.88 83 VAL A C 1
ATOM 615 O O . VAL A 1 83 ? 3.634 6.564 -6.334 1.00 89.88 83 VAL A O 1
ATOM 618 N N . GLN A 1 84 ? 5.272 5.763 -7.658 1.00 92.25 84 GLN A N 1
ATOM 619 C CA . GLN A 1 84 ? 4.562 5.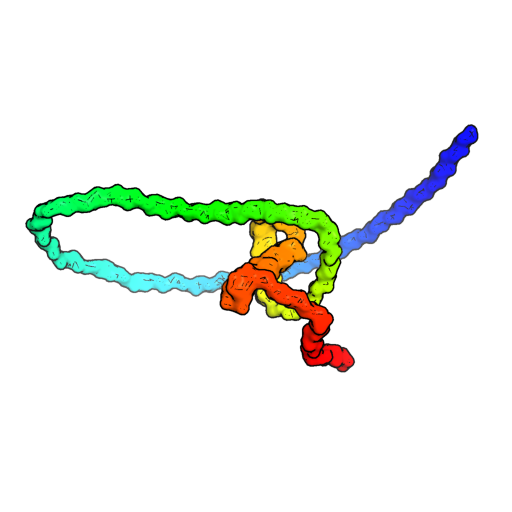949 -8.923 1.00 92.25 84 GLN A CA 1
ATOM 620 C C . GLN A 1 84 ? 3.865 4.638 -9.277 1.00 92.25 84 GLN A C 1
ATOM 622 O O . GLN A 1 84 ? 4.496 3.584 -9.275 1.00 92.25 84 GLN A O 1
ATOM 627 N N . ILE A 1 85 ? 2.569 4.709 -9.559 1.00 93.94 85 ILE A N 1
ATOM 628 C CA . ILE A 1 85 ? 1.746 3.572 -9.975 1.00 93.94 85 ILE A CA 1
ATOM 629 C C . ILE A 1 85 ? 0.863 4.003 -11.139 1.00 93.94 85 ILE A C 1
ATOM 631 O O . ILE A 1 85 ? 0.622 5.198 -11.329 1.00 93.94 85 ILE A O 1
ATOM 635 N N . ASP A 1 86 ? 0.371 3.027 -11.892 1.00 97.75 86 ASP A N 1
ATOM 636 C CA . ASP A 1 86 ? -0.584 3.276 -12.963 1.00 97.75 86 ASP A CA 1
ATOM 637 C C . ASP A 1 86 ? -1.863 3.958 -12.434 1.00 97.75 86 ASP A C 1
ATOM 639 O O . ASP A 1 86 ? -2.309 3.710 -11.305 1.00 97.75 86 ASP A O 1
ATOM 643 N N . ALA A 1 87 ? -2.440 4.845 -13.247 1.00 96.06 87 ALA A N 1
ATOM 644 C CA . ALA A 1 87 ? -3.625 5.609 -12.878 1.00 96.06 87 ALA A CA 1
ATOM 645 C C . ALA A 1 87 ? -4.832 4.701 -12.596 1.00 96.06 87 ALA A C 1
ATOM 647 O O . ALA A 1 87 ? -5.529 4.916 -11.602 1.00 96.06 87 ALA A O 1
ATOM 648 N N . ASP A 1 88 ? -5.029 3.655 -13.398 1.00 97.62 88 ASP A N 1
ATOM 649 C CA . ASP A 1 88 ? -6.124 2.701 -13.223 1.00 97.62 88 ASP A CA 1
ATOM 650 C C . ASP A 1 88 ? -5.946 1.885 -11.933 1.00 97.62 88 ASP A C 1
ATOM 652 O O . ASP A 1 88 ? -6.885 1.712 -11.153 1.00 97.62 88 ASP A O 1
ATOM 656 N N . VAL A 1 89 ? -4.714 1.461 -11.626 1.00 97.12 89 VAL A N 1
ATOM 657 C CA . VAL A 1 89 ? -4.409 0.767 -10.361 1.00 97.12 89 VAL A CA 1
ATOM 658 C C . VAL A 1 89 ? -4.732 1.659 -9.161 1.00 97.12 89 VAL A C 1
ATOM 660 O O . VAL A 1 89 ? -5.333 1.195 -8.191 1.00 97.12 89 VAL A O 1
ATOM 663 N N . ARG A 1 90 ? -4.389 2.950 -9.233 1.00 96.25 90 ARG A N 1
ATOM 664 C CA . ARG A 1 90 ? -4.697 3.928 -8.180 1.00 96.25 90 ARG A CA 1
ATOM 665 C C . ARG A 1 90 ? -6.200 4.157 -7.999 1.00 96.25 90 ARG A C 1
ATOM 667 O O . ARG A 1 90 ? -6.656 4.403 -6.881 1.00 96.25 90 ARG A O 1
ATOM 674 N N . GLU A 1 91 ? -6.971 4.160 -9.078 1.00 97.94 91 GLU A N 1
ATOM 675 C CA . GLU A 1 91 ? -8.423 4.343 -9.010 1.00 97.94 91 GLU A CA 1
ATOM 676 C C . GLU A 1 91 ? -9.112 3.098 -8.450 1.00 97.94 91 GLU A C 1
ATOM 678 O O . GLU A 1 91 ? -9.916 3.207 -7.518 1.00 97.94 91 GLU A O 1
ATOM 683 N N . ARG A 1 92 ? -8.718 1.909 -8.917 1.00 97.56 92 ARG A N 1
ATOM 684 C CA . ARG A 1 92 ? -9.220 0.633 -8.395 1.00 97.56 92 ARG A CA 1
ATOM 685 C C . ARG A 1 92 ? -8.861 0.418 -6.930 1.00 97.56 92 ARG A C 1
ATOM 687 O O . ARG A 1 92 ? -9.716 -0.021 -6.163 1.00 97.56 92 ARG A O 1
ATOM 694 N N . SER A 1 93 ? -7.652 0.777 -6.498 1.00 96.50 93 SER A N 1
ATOM 695 C CA . SER A 1 93 ? -7.259 0.658 -5.088 1.00 96.50 93 SER A CA 1
ATOM 696 C C . SER A 1 93 ? -8.088 1.569 -4.180 1.00 96.50 93 SER A C 1
ATOM 698 O O . SER A 1 93 ? -8.460 1.176 -3.074 1.00 96.50 93 SER A O 1
ATOM 700 N N . ARG A 1 94 ? -8.432 2.776 -4.646 1.00 96.62 94 ARG A N 1
ATOM 701 C CA . ARG A 1 94 ? -9.334 3.688 -3.929 1.00 96.62 94 ARG A CA 1
ATOM 702 C C . ARG A 1 94 ? -10.749 3.135 -3.840 1.00 96.62 94 ARG A C 1
ATOM 704 O O . ARG A 1 94 ? -11.330 3.168 -2.760 1.00 96.62 94 ARG A O 1
ATOM 711 N N . ALA A 1 95 ? -11.279 2.602 -4.939 1.00 96.94 95 ALA A N 1
ATOM 712 C CA . ALA A 1 95 ? -12.590 1.963 -4.943 1.00 96.94 95 ALA A CA 1
ATOM 713 C C . ALA A 1 95 ? -12.636 0.758 -3.985 1.00 96.94 95 ALA A C 1
ATOM 715 O O . ALA A 1 95 ? -13.568 0.639 -3.190 1.00 96.94 95 ALA A O 1
ATOM 716 N N . ALA A 1 96 ? -11.599 -0.085 -3.995 1.00 96.06 96 ALA A N 1
ATOM 717 C CA . ALA A 1 96 ? -11.474 -1.221 -3.084 1.00 96.06 96 ALA A CA 1
ATOM 718 C C . ALA A 1 96 ? -11.455 -0.777 -1.613 1.00 96.06 96 ALA A C 1
ATOM 720 O O . ALA A 1 96 ? -12.187 -1.330 -0.795 1.00 96.06 96 ALA A O 1
ATOM 721 N N . TYR A 1 97 ? -10.687 0.266 -1.284 1.00 96.19 97 TYR A N 1
ATOM 722 C CA . TYR A 1 97 ? -10.665 0.830 0.064 1.00 96.19 97 TYR A CA 1
ATOM 723 C C . TYR A 1 97 ? -12.036 1.350 0.514 1.00 96.19 97 TYR A C 1
ATOM 725 O O . TYR A 1 97 ? -12.439 1.092 1.643 1.00 96.19 97 TYR A O 1
ATOM 733 N N . GLU A 1 98 ? -12.778 2.056 -0.343 1.00 95.38 98 GLU A N 1
ATOM 734 C CA . GLU A 1 98 ? -14.109 2.571 0.012 1.00 95.38 98 GLU A CA 1
ATOM 735 C C . GLU A 1 98 ? -15.094 1.447 0.373 1.00 95.38 98 GLU A C 1
ATOM 737 O O . GLU A 1 98 ? -15.907 1.605 1.285 1.00 95.38 98 GLU A O 1
ATOM 742 N N . VAL A 1 99 ? -14.982 0.289 -0.285 1.00 94.44 99 VAL A N 1
ATOM 743 C CA . VAL A 1 99 ? -15.764 -0.910 0.050 1.00 94.44 99 VAL A CA 1
ATOM 744 C C . VAL A 1 99 ? -15.249 -1.567 1.335 1.00 94.44 99 VAL A C 1
ATOM 746 O O . VAL A 1 99 ? -16.041 -1.941 2.205 1.00 94.44 99 VAL A O 1
ATOM 749 N N . ALA A 1 100 ? -13.929 -1.691 1.479 1.00 91.31 100 ALA A N 1
ATOM 750 C CA . ALA A 1 100 ? -13.295 -2.375 2.602 1.00 91.31 100 ALA A CA 1
ATOM 751 C C . ALA A 1 100 ? -13.393 -1.592 3.920 1.00 91.31 100 ALA A C 1
ATOM 753 O O . ALA A 1 100 ? -13.527 -2.206 4.976 1.00 91.31 100 ALA A O 1
ATOM 754 N N . ARG A 1 101 ? -13.389 -0.251 3.899 1.00 93.19 101 ARG A N 1
ATOM 755 C CA . ARG A 1 101 ? -13.312 0.580 5.119 1.00 93.19 101 ARG A CA 1
ATOM 756 C C . ARG A 1 101 ? -14.413 0.268 6.133 1.00 93.19 101 ARG A C 1
ATOM 758 O O . ARG A 1 101 ? -14.175 0.298 7.335 1.00 93.19 101 ARG A O 1
ATOM 765 N N . PHE A 1 102 ? -15.612 -0.053 5.649 1.00 89.00 102 PHE A N 1
ATOM 766 C CA . PHE A 1 102 ? -16.753 -0.381 6.501 1.00 89.00 102 PHE A CA 1
ATOM 767 C C . PHE A 1 102 ? -16.829 -1.867 6.850 1.00 89.00 102 PHE A C 1
ATOM 769 O O . PHE A 1 102 ? -17.294 -2.205 7.932 1.00 89.00 102 PHE A O 1
ATOM 776 N N . ARG A 1 103 ? -16.388 -2.748 5.945 1.00 91.50 103 ARG A N 1
ATOM 777 C CA . ARG A 1 103 ? -16.500 -4.207 6.100 1.00 9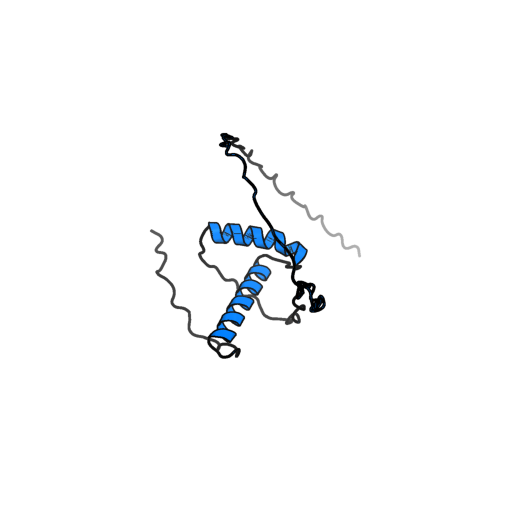1.50 103 ARG A CA 1
ATOM 778 C C . ARG A 1 103 ? -15.365 -4.800 6.927 1.00 91.50 103 ARG A C 1
ATOM 780 O O . ARG A 1 103 ? -15.602 -5.634 7.787 1.00 91.50 103 ARG A O 1
ATOM 787 N N . GLU A 1 104 ? -14.145 -4.348 6.668 1.00 87.69 104 GLU A N 1
ATOM 788 C CA . GLU A 1 104 ? -12.914 -4.830 7.302 1.00 87.69 104 GLU A CA 1
ATOM 789 C C . GLU A 1 104 ? -12.448 -3.905 8.442 1.00 87.69 104 GLU A C 1
ATOM 791 O O . GLU A 1 104 ? -11.479 -4.202 9.134 1.00 87.69 104 GLU A O 1
ATOM 796 N N . GLY A 1 105 ? -13.130 -2.772 8.662 1.00 88.44 105 GLY A N 1
ATOM 797 C CA . GLY A 1 105 ? -12.805 -1.833 9.742 1.00 88.44 105 GLY A CA 1
ATOM 798 C C . GLY A 1 105 ? -11.482 -1.083 9.547 1.00 88.44 105 GLY A C 1
ATOM 799 O O . GLY A 1 105 ? -10.894 -0.604 10.520 1.00 88.44 105 GLY A O 1
ATOM 800 N N . VAL A 1 106 ? -11.005 -0.978 8.303 1.00 90.12 106 VAL A N 1
ATOM 801 C CA . VAL A 1 106 ? -9.762 -0.276 7.966 1.00 90.12 106 VAL A CA 1
ATOM 802 C C . VAL A 1 106 ? -9.968 1.233 8.089 1.00 90.12 106 VAL A C 1
ATOM 804 O O . VAL A 1 106 ? -10.823 1.811 7.419 1.00 90.12 106 VAL A O 1
ATOM 807 N N . LYS A 1 107 ? -9.181 1.894 8.944 1.00 90.25 107 LYS A N 1
ATOM 808 C CA . LYS A 1 107 ? -9.454 3.280 9.367 1.00 90.25 107 LYS A CA 1
ATOM 809 C C . LYS A 1 107 ? -8.919 4.327 8.403 1.00 90.25 107 LYS A C 1
ATOM 811 O O . LYS A 1 107 ? -9.331 5.484 8.451 1.00 90.25 107 LYS A O 1
ATOM 816 N N . SER A 1 108 ? -7.942 3.954 7.584 1.00 93.69 108 SER A N 1
ATOM 817 C CA . SER A 1 108 ? -7.289 4.867 6.653 1.00 93.69 108 SER A CA 1
ATOM 818 C C . SER A 1 108 ? -6.808 4.145 5.402 1.00 93.69 108 SER A C 1
ATOM 820 O O . SER A 1 108 ? -6.447 2.971 5.447 1.00 93.69 108 SER A O 1
ATOM 822 N N . TYR A 1 109 ? -6.715 4.877 4.293 1.00 94.06 109 TYR A N 1
ATOM 823 C CA . TYR A 1 109 ? -6.153 4.348 3.049 1.00 94.06 109 TYR A CA 1
ATOM 824 C C . TYR A 1 109 ? -4.698 3.872 3.223 1.00 94.06 109 TYR A C 1
ATOM 826 O O . TYR A 1 109 ? -4.295 2.877 2.634 1.00 94.06 109 TYR A O 1
ATOM 834 N N . GLY A 1 110 ? -3.911 4.545 4.071 1.00 93.00 110 GLY A N 1
ATOM 835 C CA . GLY A 1 110 ? -2.544 4.116 4.383 1.00 93.00 110 GLY A CA 1
ATOM 836 C C . GLY A 1 110 ? -2.493 2.766 5.103 1.00 93.00 110 GLY A C 1
ATOM 837 O O . GLY A 1 110 ? -1.657 1.942 4.765 1.00 93.00 110 GLY A O 1
ATOM 838 N N . GLU A 1 111 ? -3.410 2.515 6.041 1.00 93.12 111 GLU A N 1
ATOM 839 C CA . GLU A 1 111 ? -3.540 1.213 6.715 1.00 93.12 111 GLU A CA 1
ATOM 840 C C . GLU A 1 111 ? -3.964 0.108 5.738 1.00 93.12 111 GLU A C 1
ATOM 842 O O . GLU A 1 111 ? -3.438 -0.997 5.803 1.00 93.12 111 GLU A O 1
ATOM 847 N N . PHE A 1 112 ? -4.850 0.418 4.788 1.00 95.00 112 PHE A N 1
ATOM 848 C CA . PHE A 1 112 ? -5.225 -0.511 3.718 1.00 95.00 112 PHE A CA 1
ATOM 849 C C . PHE A 1 112 ? -4.018 -0.916 2.862 1.00 95.00 112 PHE A C 1
ATOM 851 O O . PHE A 1 112 ? -3.791 -2.101 2.628 1.00 95.00 112 PHE A O 1
ATOM 858 N N . VAL A 1 113 ? -3.211 0.061 2.438 1.00 94.81 113 VAL A N 1
ATOM 859 C CA . VAL A 1 113 ? -1.992 -0.200 1.656 1.00 94.81 113 VAL A CA 1
ATOM 860 C C . VAL A 1 113 ? -0.945 -0.947 2.489 1.00 94.81 113 VAL A C 1
ATOM 862 O O . VAL A 1 113 ? -0.318 -1.872 1.985 1.00 94.81 113 VAL A O 1
ATOM 865 N N . GLU A 1 114 ? -0.779 -0.597 3.765 1.00 93.69 114 GLU A N 1
ATOM 866 C CA . GLU A 1 114 ? 0.121 -1.287 4.699 1.00 93.69 114 GLU A CA 1
ATOM 867 C C . GLU A 1 114 ? -0.252 -2.769 4.851 1.00 93.69 114 GLU A C 1
ATOM 869 O O . GLU A 1 114 ? 0.616 -3.632 4.745 1.00 93.69 114 GLU A O 1
ATOM 874 N N . GLN A 1 115 ? -1.541 -3.082 5.017 1.00 94.00 115 GLN A N 1
ATOM 875 C CA . GLN A 1 115 ? -2.023 -4.464 5.078 1.00 94.00 115 GLN A CA 1
ATOM 876 C C . GLN A 1 115 ? -1.830 -5.209 3.754 1.00 94.00 115 GLN A C 1
ATOM 878 O O . GLN A 1 115 ? -1.433 -6.372 3.768 1.00 94.00 115 GLN A O 1
ATOM 883 N N . ALA A 1 116 ? -2.085 -4.561 2.614 1.00 94.69 116 ALA A N 1
ATOM 884 C CA . ALA A 1 116 ? -1.856 -5.164 1.302 1.00 94.69 116 ALA A CA 1
ATOM 885 C C . ALA A 1 116 ? -0.374 -5.522 1.095 1.00 94.69 116 ALA A C 1
ATOM 887 O O . ALA A 1 116 ? -0.066 -6.628 0.657 1.00 94.69 116 ALA A O 1
ATOM 888 N N . LEU A 1 117 ? 0.539 -4.624 1.481 1.00 95.06 117 LEU A N 1
ATOM 889 C CA . LEU A 1 117 ? 1.980 -4.881 1.445 1.00 95.06 117 LEU A CA 1
ATOM 890 C C . LEU A 1 117 ? 2.381 -6.004 2.404 1.00 95.06 117 LEU A C 1
ATOM 892 O O . LEU A 1 117 ? 3.134 -6.885 2.011 1.00 95.06 117 LEU A O 1
ATOM 896 N N . ALA A 1 118 ? 1.859 -6.013 3.633 1.00 94.88 118 ALA A N 1
ATOM 897 C CA . ALA A 1 118 ? 2.150 -7.069 4.601 1.00 94.88 118 ALA A CA 1
ATOM 898 C C . ALA A 1 118 ? 1.708 -8.455 4.101 1.00 94.88 118 ALA A C 1
ATOM 900 O O . ALA A 1 118 ? 2.443 -9.425 4.264 1.00 94.88 118 ALA A O 1
ATOM 901 N N . ARG A 1 119 ? 0.537 -8.545 3.452 1.00 95.69 119 ARG A N 1
ATOM 902 C CA . ARG A 1 119 ? 0.042 -9.787 2.833 1.00 95.69 119 ARG A CA 1
ATOM 903 C C . ARG A 1 119 ? 0.956 -10.258 1.701 1.00 95.69 119 ARG A C 1
ATOM 905 O O . ARG A 1 119 ? 1.266 -11.441 1.629 1.00 95.69 119 ARG A O 1
ATOM 912 N N . GLU A 1 120 ? 1.409 -9.346 0.844 1.00 96.69 120 GLU A N 1
ATOM 913 C CA . GLU A 1 120 ? 2.310 -9.701 -0.258 1.00 96.69 120 GLU A CA 1
ATOM 914 C C . GLU A 1 120 ? 3.704 -10.105 0.242 1.00 96.69 120 GLU A C 1
ATOM 916 O O . GLU A 1 120 ? 4.279 -11.061 -0.270 1.00 96.69 120 GLU A O 1
ATOM 921 N N . ILE A 1 121 ? 4.228 -9.441 1.278 1.00 95.50 121 ILE A N 1
ATOM 922 C CA . ILE A 1 121 ? 5.490 -9.831 1.924 1.00 95.50 121 ILE A CA 1
ATOM 923 C C . ILE A 1 121 ? 5.373 -11.243 2.499 1.00 95.50 121 ILE A C 1
ATOM 925 O O . ILE A 1 121 ? 6.228 -12.070 2.204 1.00 95.50 121 ILE A O 1
ATOM 929 N N . ALA A 1 122 ? 4.295 -11.543 3.229 1.00 94.81 122 ALA A N 1
ATOM 930 C CA . ALA A 1 122 ? 4.064 -12.880 3.775 1.00 94.81 122 ALA A CA 1
ATOM 931 C C . ALA A 1 122 ? 3.998 -13.951 2.669 1.00 94.81 122 ALA A C 1
ATOM 933 O O . ALA A 1 122 ? 4.600 -15.012 2.803 1.00 94.81 122 ALA A O 1
ATOM 934 N N . ARG A 1 123 ? 3.345 -13.651 1.535 1.00 96.50 123 ARG A N 1
ATOM 935 C CA . ARG A 1 123 ? 3.314 -14.541 0.360 1.00 96.50 123 ARG A CA 1
ATOM 936 C C . ARG A 1 123 ? 4.713 -14.780 -0.220 1.00 96.50 123 ARG A C 1
ATOM 938 O O . ARG A 1 123 ? 5.027 -15.881 -0.663 1.00 96.50 123 ARG A O 1
ATOM 945 N N . ILE A 1 124 ? 5.553 -13.746 -0.267 1.00 96.25 124 ILE A N 1
ATOM 946 C CA . ILE A 1 124 ? 6.936 -13.857 -0.748 1.00 96.25 124 ILE A CA 1
ATOM 947 C C . ILE A 1 124 ? 7.779 -14.673 0.239 1.00 96.25 124 ILE A C 1
ATOM 949 O O . ILE A 1 124 ? 8.533 -15.538 -0.192 1.00 96.25 124 ILE A O 1
ATOM 953 N N . GLU A 1 125 ? 7.644 -14.431 1.540 1.00 96.06 125 GLU A N 1
ATOM 954 C CA . GLU A 1 125 ? 8.329 -15.182 2.599 1.00 96.06 125 GLU A CA 1
ATOM 955 C C . GLU A 1 125 ? 7.974 -16.671 2.544 1.00 96.06 125 GLU A C 1
ATOM 957 O O . GLU A 1 125 ? 8.865 -17.520 2.558 1.00 96.06 125 GLU A O 1
ATOM 962 N N . GLU A 1 126 ? 6.693 -16.995 2.374 1.00 95.38 126 GLU A N 1
ATOM 963 C CA . GLU A 1 126 ? 6.218 -18.368 2.195 1.00 95.38 126 GLU A CA 1
ATOM 964 C C . GLU A 1 126 ? 6.818 -19.026 0.944 1.00 95.38 126 GLU A C 1
ATOM 966 O O . GLU A 1 126 ? 7.361 -20.129 1.017 1.00 95.38 126 GLU A O 1
ATOM 971 N N . ASN A 1 127 ? 6.801 -18.324 -0.191 1.00 96.44 127 ASN A N 1
ATOM 972 C CA . ASN A 1 127 ? 7.234 -18.890 -1.468 1.00 96.44 127 ASN A CA 1
ATOM 973 C C . ASN A 1 127 ? 8.757 -18.975 -1.639 1.00 96.44 127 ASN A C 1
ATOM 975 O O . ASN A 1 127 ? 9.235 -19.848 -2.361 1.00 96.44 127 ASN A O 1
ATOM 979 N N . TYR A 1 128 ? 9.510 -18.044 -1.052 1.00 94.88 128 TYR A N 1
ATOM 980 C CA . TYR A 1 128 ? 10.931 -17.846 -1.359 1.00 94.88 128 TYR A CA 1
ATOM 981 C C . TYR A 1 128 ? 11.855 -17.918 -0.142 1.00 94.88 128 TYR A C 1
ATOM 983 O O . TYR A 1 128 ? 13.068 -17.961 -0.327 1.00 94.88 128 TYR A O 1
ATOM 991 N N . ASN A 1 129 ? 11.316 -17.937 1.079 1.00 94.44 129 ASN A N 1
ATOM 992 C CA . ASN A 1 129 ? 12.104 -17.994 2.311 1.00 94.44 129 ASN A CA 1
ATOM 993 C C . ASN A 1 129 ? 11.572 -19.042 3.302 1.00 94.44 129 ASN A C 1
ATOM 995 O O . ASN A 1 129 ? 11.728 -18.895 4.508 1.00 94.44 129 ASN A O 1
ATOM 999 N N . HIS A 1 130 ? 10.916 -20.095 2.800 1.00 93.38 130 HIS A N 1
ATOM 1000 C CA . HIS A 1 130 ? 10.370 -21.195 3.608 1.00 93.38 130 HIS A CA 1
ATOM 1001 C C . HIS A 1 130 ? 9.403 -20.748 4.721 1.00 93.38 130 HIS A C 1
ATOM 1003 O O . HIS A 1 130 ? 9.281 -21.411 5.749 1.00 93.38 130 HIS A O 1
ATOM 1009 N N . GLY A 1 131 ? 8.718 -19.618 4.529 1.00 90.00 131 GLY A N 1
ATOM 1010 C CA . GLY A 1 131 ? 7.839 -19.023 5.536 1.00 90.00 131 GLY A CA 1
ATOM 1011 C C . GLY A 1 131 ? 8.574 -18.290 6.660 1.00 90.00 131 GLY A C 1
ATOM 1012 O O . GLY A 1 131 ? 7.924 -17.798 7.582 1.00 90.00 131 GLY A O 1
ATOM 1013 N N . GLU A 1 132 ? 9.904 -18.187 6.604 1.00 92.50 132 GLU A N 1
ATOM 1014 C CA . GLU A 1 132 ? 10.671 -17.375 7.541 1.00 92.50 132 GLU A CA 1
ATOM 1015 C C . GLU A 1 132 ? 10.684 -15.895 7.116 1.00 92.50 132 GLU A C 1
ATOM 1017 O O . GLU A 1 132 ? 10.670 -15.590 5.918 1.00 92.50 132 GLU A O 1
ATOM 1022 N N . PRO A 1 133 ? 10.762 -14.944 8.066 1.00 92.69 133 PRO A N 1
ATOM 1023 C CA . PRO A 1 133 ? 10.862 -13.524 7.746 1.00 92.69 133 PRO A CA 1
ATOM 1024 C C . PRO A 1 133 ? 12.106 -13.181 6.921 1.00 92.69 133 PRO A C 1
ATOM 1026 O O . PRO A 1 133 ? 13.210 -13.636 7.231 1.00 92.69 133 PRO A O 1
ATOM 1029 N N . LEU A 1 134 ? 11.956 -12.317 5.913 1.00 90.25 134 LEU A N 1
ATOM 1030 C CA . LEU A 1 134 ? 13.092 -11.869 5.101 1.00 90.25 134 LEU A CA 1
ATOM 1031 C C . LEU A 1 134 ? 14.083 -11.026 5.932 1.00 90.25 134 LEU A C 1
ATOM 1033 O O . LEU A 1 134 ? 13.673 -10.212 6.772 1.00 90.25 134 LEU A O 1
ATOM 1037 N N . PRO A 1 135 ? 15.405 -11.152 5.690 1.00 89.94 135 PRO A N 1
ATOM 1038 C CA . PRO A 1 135 ? 16.404 -10.357 6.392 1.00 89.94 135 PRO A CA 1
ATOM 1039 C C . PRO A 1 135 ? 16.236 -8.864 6.082 1.00 89.94 135 PRO A C 1
ATOM 1041 O O . PRO A 1 135 ? 15.946 -8.457 4.956 1.00 89.94 135 PRO A O 1
ATOM 1044 N N . ARG A 1 136 ? 16.458 -8.015 7.092 1.00 86.50 136 ARG A N 1
ATOM 1045 C CA . ARG A 1 136 ? 16.375 -6.558 6.926 1.00 86.50 136 ARG A CA 1
ATOM 1046 C C . ARG A 1 136 ? 17.516 -6.066 6.046 1.00 86.50 136 ARG A C 1
ATOM 1048 O O . ARG A 1 136 ? 18.683 -6.187 6.407 1.00 86.50 136 ARG A O 1
ATOM 1055 N N . VAL A 1 137 ? 17.164 -5.434 4.936 1.00 85.25 137 VAL A N 1
ATOM 1056 C CA . VAL A 1 137 ? 18.124 -4.775 4.054 1.00 85.25 137 VAL A CA 1
ATOM 1057 C C . VAL A 1 137 ? 18.314 -3.331 4.523 1.00 85.25 137 VAL A C 1
ATOM 1059 O O . VAL A 1 137 ? 17.353 -2.567 4.603 1.00 85.25 137 VAL A O 1
ATOM 1062 N N . THR A 1 138 ? 19.547 -2.964 4.876 1.00 78.25 138 THR A N 1
ATOM 1063 C CA . THR A 1 138 ? 19.924 -1.587 5.254 1.00 78.25 138 THR A CA 1
ATOM 1064 C C . THR A 1 138 ? 20.513 -0.795 4.092 1.00 78.25 138 THR A C 1
ATOM 1066 O O . THR A 1 138 ? 20.677 0.419 4.204 1.00 78.25 138 THR A O 1
ATOM 1069 N N . SER A 1 139 ? 20.831 -1.457 2.977 1.00 79.31 139 SER A N 1
ATOM 1070 C CA . SER A 1 139 ? 21.262 -0.770 1.768 1.00 79.31 139 SER A CA 1
ATOM 1071 C C . SER A 1 139 ? 20.093 -0.003 1.153 1.00 79.31 139 SER A C 1
ATOM 1073 O O . SER A 1 139 ? 18.963 -0.489 1.079 1.00 79.31 139 SER A O 1
ATOM 1075 N N . SER A 1 140 ? 20.373 1.221 0.708 1.00 74.25 140 SER A N 1
ATOM 1076 C CA . SER A 1 140 ? 19.412 1.996 -0.069 1.00 74.25 140 SER A CA 1
ATOM 1077 C C . SER A 1 140 ? 19.023 1.217 -1.319 1.00 74.25 140 SER A C 1
ATOM 1079 O O . SER A 1 140 ? 19.888 0.710 -2.037 1.00 74.25 140 SER A O 1
ATOM 1081 N N . LEU A 1 141 ? 17.720 1.156 -1.596 1.00 78.06 141 LEU A N 1
ATOM 1082 C CA . LEU A 1 141 ? 17.234 0.662 -2.879 1.00 78.06 141 LEU A CA 1
ATOM 1083 C C . LEU A 1 141 ? 17.861 1.500 -4.005 1.00 78.06 141 LEU A C 1
ATOM 1085 O O . LEU A 1 141 ? 18.022 2.715 -3.832 1.00 78.06 141 LEU A O 1
ATOM 1089 N N . PRO A 1 142 ? 18.213 0.888 -5.149 1.00 76.25 142 PRO A N 1
ATOM 1090 C CA . PRO A 1 142 ? 18.729 1.635 -6.285 1.00 76.25 142 PRO A CA 1
ATOM 1091 C C . PRO A 1 142 ? 17.710 2.710 -6.667 1.00 76.25 142 PRO A C 1
ATOM 1093 O O . PRO A 1 142 ? 16.559 2.404 -6.989 1.00 76.25 142 PRO A O 1
ATOM 1096 N N . SER A 1 143 ? 18.109 3.983 -6.597 1.00 70.31 143 SER A N 1
ATOM 1097 C CA . SER A 1 143 ? 17.237 5.062 -7.048 1.00 70.31 143 SER A CA 1
ATOM 1098 C C . SER A 1 143 ? 17.027 4.892 -8.546 1.00 70.31 143 SER A C 1
ATOM 1100 O O . SER A 1 143 ? 17.998 4.831 -9.303 1.00 70.31 143 SER A O 1
ATOM 1102 N N . GLY A 1 144 ? 15.766 4.803 -8.971 1.00 68.56 144 GLY A N 1
ATOM 1103 C CA . GLY A 1 144 ? 15.413 4.800 -10.388 1.00 68.56 144 GLY A CA 1
ATOM 1104 C C . GLY A 1 144 ? 15.990 6.016 -11.123 1.00 68.56 144 GLY A C 1
ATOM 1105 O O . GLY A 1 144 ? 16.493 6.957 -10.503 1.00 68.56 144 GLY A O 1
ATOM 1106 N N . ARG A 1 145 ? 15.913 5.997 -12.462 1.00 66.44 145 ARG A N 1
ATOM 1107 C CA . ARG A 1 145 ? 16.433 7.069 -13.326 1.00 66.44 145 ARG A CA 1
ATOM 1108 C C . ARG A 1 145 ? 16.028 8.449 -12.773 1.00 66.44 145 ARG A C 1
ATOM 1110 O O . ARG A 1 145 ? 14.840 8.653 -12.515 1.00 66.44 145 ARG A O 1
ATOM 1117 N N . PRO A 1 146 ? 16.977 9.382 -12.579 1.00 67.19 146 PRO A N 1
ATOM 1118 C CA . PRO A 1 146 ? 16.668 10.679 -11.997 1.00 67.19 146 PRO A CA 1
ATOM 1119 C C . PRO A 1 146 ? 15.640 11.420 -12.854 1.00 67.19 146 PRO A C 1
ATOM 1121 O O . PRO A 1 146 ? 15.759 11.486 -14.078 1.00 67.19 146 PRO A O 1
ATOM 1124 N N . ILE A 1 147 ? 14.634 11.990 -12.191 1.00 68.44 147 ILE A N 1
ATOM 1125 C CA . ILE A 1 147 ? 13.694 12.938 -12.788 1.00 68.44 147 ILE A CA 1
ATOM 1126 C C . ILE A 1 147 ? 14.411 14.276 -12.986 1.00 68.44 147 ILE A C 1
ATOM 1128 O O . ILE A 1 147 ? 14.390 15.148 -12.120 1.00 68.44 147 ILE A O 1
ATOM 1132 N N . THR A 1 148 ? 15.086 14.443 -14.119 1.00 66.56 148 THR A N 1
ATOM 1133 C CA . THR A 1 148 ? 15.570 15.757 -14.547 1.00 66.56 148 THR A CA 1
ATOM 1134 C C . THR A 1 148 ? 14.356 16.653 -14.807 1.00 66.56 148 THR A C 1
ATOM 1136 O O . THR A 1 148 ? 13.609 16.429 -15.757 1.00 66.56 148 THR A O 1
ATOM 1139 N N . ARG A 1 149 ? 14.130 17.662 -13.952 1.00 62.38 149 ARG A N 1
ATOM 1140 C CA . ARG A 1 149 ? 13.284 18.809 -14.316 1.00 62.38 149 ARG A CA 1
ATOM 1141 C C . ARG A 1 149 ? 14.027 19.579 -15.410 1.00 62.38 149 ARG A C 1
ATOM 1143 O O . ARG A 1 149 ? 15.039 20.206 -15.107 1.00 62.38 149 ARG A O 1
ATOM 1150 N N . GLY A 1 150 ? 13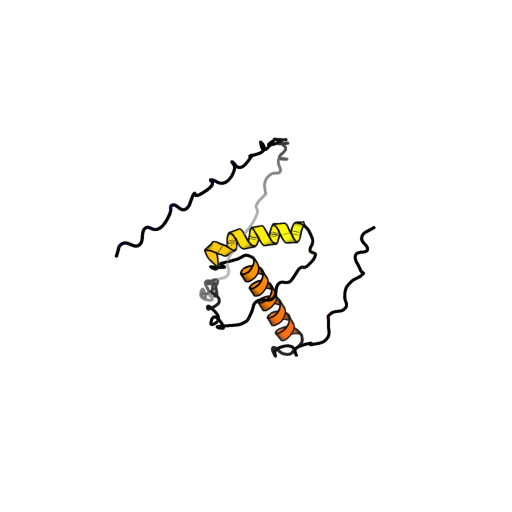.562 19.453 -16.650 1.00 57.53 150 GLY A N 1
ATOM 1151 C CA . GLY A 1 150 ? 13.848 20.412 -17.720 1.00 57.53 150 GLY A CA 1
ATOM 1152 C C . GLY A 1 150 ? 12.968 21.645 -17.597 1.00 57.53 150 GLY A C 1
ATOM 1153 O O . GLY A 1 150 ? 11.902 21.535 -16.944 1.00 57.53 150 GLY A O 1
#

Organism: NCBI:txid1312740